Protein AF-A0A8X6GYD7-F1 (afdb_monomer)

InterPro domains:
  IPR000242 Tyrosine-specific protein phosphatase, PTPase domain [PF00102] (28-64)
  IPR000242 Tyrosine-specific protein phosphatase, PTPase domain [PS50055] (6-65)
  IPR029021 Protein-tyrosine phosphatase-like [G3DSA:3.90.190.10] (1-65)
  IPR029021 Protein-tyrosine phosphatase-like [SSF52799] (13-65)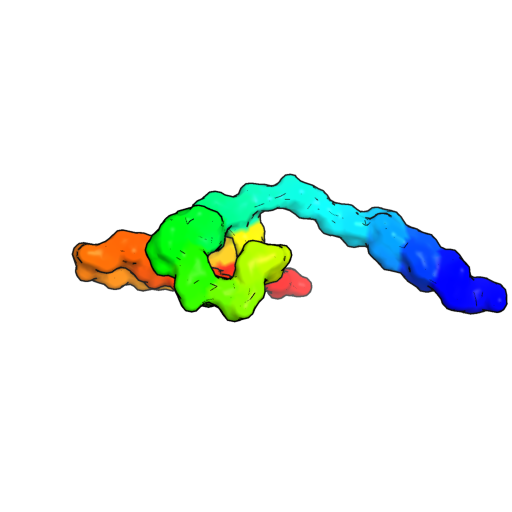
  IPR050348 Protein-Tyrosine Phosphatase [PTHR19134] (8-65)

Solvent-accessible surface area (backbone atoms only — not comparable to full-atom values): 4242 Å² total; per-residue (Å²): 133,66,66,70,52,56,56,49,54,62,62,69,63,64,75,80,93,69,58,40,65,70,52,69,33,79,90,33,47,84,64,37,97,44,88,92,67,66,35,41,63,92,40,38,48,73,50,80,67,49,88,96,43,85,77,50,26,67,58,77,38,59,71,81,135

Secondary structure (DSSP, 8-state):
--HHHHHHHHHHTPPP----TTTTSHHHHTT-SSTTS---TTTEEEPPPPTT-TTTTEEEEE---

Organism: Trichonephila clavata (NCBI:txid2740835)

Mean predicted aligned error: 5.29 Å

Sequence (65 aa):
MSDHVL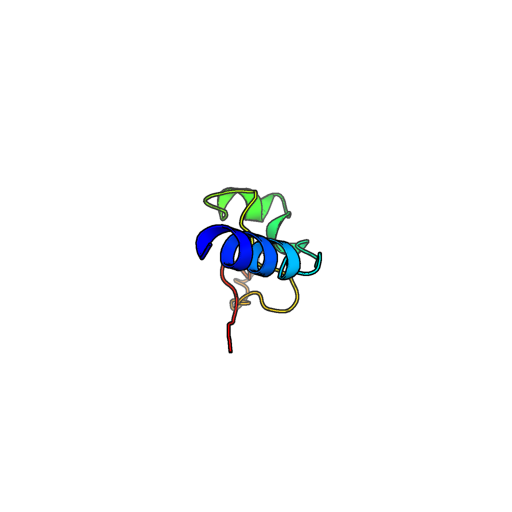QREFVASKGESHSTRHASKAANEIKNSYKKLVPFDYNRVVLEPLPGIPDSDYINASYID

Nearest PDB structures (foldseek):
  6kr4-assembly4_D  TM=8.515E-01  e=2.307E-05  Homo sapiens
  2nv5-assembly3_C  TM=8.518E-01  e=2.481E-05  Rattus norvegicus
  6kr4-assembly1_A  TM=8.521E-01  e=4.443E-05  Homo sapiens
  3qcl-assembly1_A  TM=8.334E-01  e=6.879E-05  Homo sapiens
  2g59-assembly1_A  TM=8.269E-01  e=3.951E-04  Homo sapiens

Structure (mmCIF, N/CA/C/O backbone):
data_AF-A0A8X6GYD7-F1
#
_entry.id   AF-A0A8X6GYD7-F1
#
loop_
_atom_site.group_PDB
_atom_site.id
_atom_site.type_symbol
_atom_site.label_atom_id
_atom_site.label_alt_id
_atom_site.label_comp_id
_atom_site.label_asym_id
_atom_site.label_entity_id
_atom_site.label_seq_id
_atom_site.pdbx_PDB_ins_code
_atom_site.Cartn_x
_atom_site.Cartn_y
_atom_site.Cartn_z
_atom_site.occupancy
_atom_site.B_iso_or_equiv
_atom_site.auth_seq_id
_atom_site.auth_comp_id
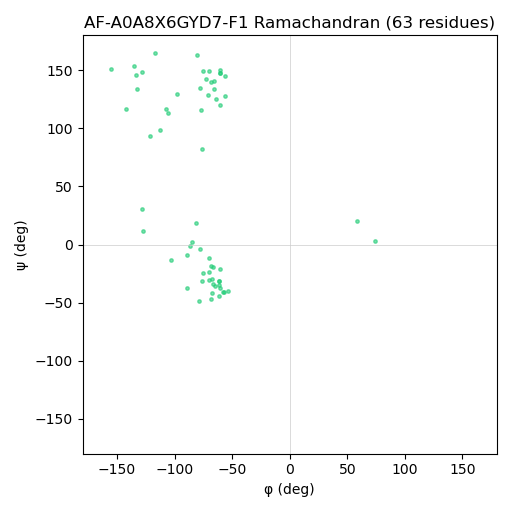_atom_site.auth_asym_id
_atom_site.auth_atom_id
_atom_site.pdbx_PDB_model_num
ATOM 1 N N . MET A 1 1 ? 28.792 4.566 -27.097 1.00 57.50 1 MET A N 1
ATOM 2 C CA . MET A 1 1 ? 27.631 4.255 -27.964 1.00 57.50 1 MET A CA 1
ATOM 3 C C . MET A 1 1 ? 26.547 3.424 -27.255 1.00 57.50 1 MET A C 1
ATOM 5 O O . MET A 1 1 ? 25.418 3.484 -27.711 1.00 57.50 1 MET A O 1
ATOM 9 N N . SER A 1 2 ? 26.823 2.713 -26.144 1.00 63.06 2 SER A N 1
ATOM 10 C CA . SER A 1 2 ? 25.841 1.820 -25.482 1.00 63.06 2 SER A CA 1
ATOM 11 C C . SER A 1 2 ? 24.945 2.484 -24.412 1.00 63.06 2 SER A C 1
ATOM 13 O O . SER A 1 2 ? 23.755 2.192 -24.359 1.00 63.06 2 SER A O 1
ATOM 15 N N . ASP A 1 3 ? 25.462 3.418 -23.602 1.00 68.75 3 ASP A N 1
ATOM 16 C CA . ASP A 1 3 ? 24.696 4.011 -22.479 1.00 68.75 3 ASP A CA 1
ATOM 17 C C . ASP A 1 3 ? 23.507 4.871 -22.913 1.00 68.75 3 ASP A C 1
ATOM 19 O O . ASP A 1 3 ? 22.462 4.902 -22.267 1.00 68.75 3 ASP A O 1
ATOM 23 N N . HIS A 1 4 ? 23.644 5.556 -24.046 1.00 72.44 4 HIS A N 1
ATOM 24 C CA . HIS A 1 4 ? 22.642 6.511 -24.507 1.00 72.44 4 HIS A CA 1
ATOM 25 C C . HIS A 1 4 ? 21.346 5.827 -24.980 1.00 72.44 4 HIS A C 1
ATOM 27 O O . HIS A 1 4 ? 20.284 6.453 -24.997 1.00 72.44 4 HIS A O 1
ATOM 33 N N . VAL A 1 5 ? 21.423 4.551 -25.371 1.00 85.19 5 VAL A N 1
ATOM 34 C CA . VAL A 1 5 ? 20.249 3.752 -25.745 1.00 85.19 5 VAL A CA 1
ATOM 35 C C . VAL A 1 5 ? 19.533 3.276 -24.485 1.00 85.19 5 VAL A C 1
ATOM 37 O O . VAL A 1 5 ? 18.346 3.539 -24.343 1.00 85.19 5 VAL A O 1
ATOM 40 N N . LEU A 1 6 ? 20.257 2.704 -23.515 1.00 83.81 6 LEU A N 1
ATOM 41 C CA . LEU A 1 6 ? 19.673 2.257 -22.242 1.00 83.81 6 LEU A CA 1
ATOM 42 C C . LEU A 1 6 ? 18.979 3.397 -21.488 1.00 83.81 6 LEU A C 1
ATOM 44 O O . LEU A 1 6 ? 17.875 3.229 -20.975 1.00 83.81 6 LEU A O 1
ATOM 48 N N . GLN A 1 7 ? 19.592 4.582 -21.478 1.00 84.31 7 GLN A N 1
ATOM 49 C CA . GLN A 1 7 ? 18.989 5.759 -20.862 1.00 84.31 7 GLN A CA 1
ATOM 50 C C . GLN A 1 7 ? 17.700 6.199 -21.573 1.00 84.31 7 GLN A C 1
ATOM 52 O O . GLN A 1 7 ? 16.767 6.653 -20.914 1.00 84.31 7 GLN A O 1
ATOM 57 N N . ARG A 1 8 ? 17.625 6.067 -22.903 1.00 82.81 8 ARG A N 1
ATOM 58 C CA . ARG A 1 8 ? 16.411 6.389 -23.668 1.00 82.81 8 ARG A CA 1
ATOM 59 C C . ARG A 1 8 ? 15.285 5.403 -23.382 1.00 82.81 8 ARG A C 1
ATOM 61 O O . ARG A 1 8 ? 14.180 5.849 -23.085 1.00 82.81 8 ARG A O 1
ATOM 68 N N . GLU A 1 9 ? 15.578 4.107 -23.405 1.00 85.25 9 GLU A N 1
ATOM 69 C CA . GLU A 1 9 ? 14.584 3.061 -23.137 1.00 85.25 9 GLU A CA 1
ATOM 70 C C . GLU A 1 9 ? 14.007 3.183 -21.718 1.00 85.25 9 GLU A C 1
ATOM 72 O O . GLU A 1 9 ? 12.792 3.180 -21.538 1.00 85.25 9 GLU A O 1
ATOM 77 N N . PHE A 1 10 ? 14.858 3.414 -20.712 1.00 82.75 10 PHE A N 1
ATOM 78 C CA . PHE A 1 10 ? 14.415 3.583 -19.323 1.00 82.75 10 PHE A CA 1
ATOM 79 C C . PHE A 1 10 ? 13.483 4.790 -19.122 1.00 82.75 10 PHE A C 1
ATOM 81 O O . PHE A 1 10 ? 12.567 4.768 -18.299 1.00 82.75 10 PHE A O 1
ATOM 88 N N . VAL A 1 11 ? 13.712 5.881 -19.858 1.00 81.81 11 VAL A N 1
ATOM 89 C CA . VAL A 1 11 ? 12.860 7.077 -19.773 1.00 81.81 11 VAL A CA 1
ATOM 90 C C . VAL A 1 11 ? 11.538 6.874 -20.515 1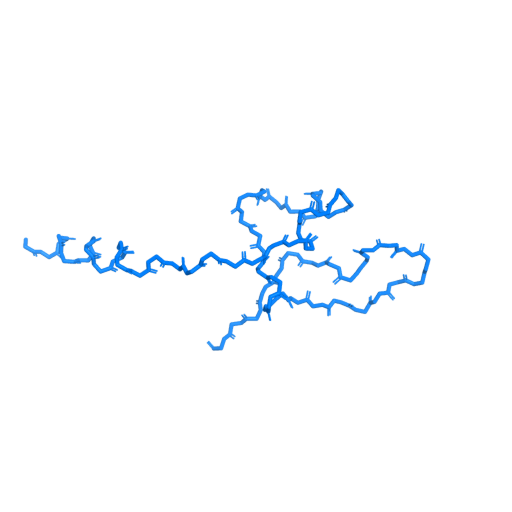.00 81.81 11 VAL A C 1
ATOM 92 O O . VAL A 1 11 ? 10.524 7.429 -20.088 1.00 81.81 11 VAL A O 1
ATOM 95 N N . ALA A 1 12 ? 11.536 6.085 -21.591 1.00 80.69 12 ALA A N 1
ATOM 96 C CA . ALA A 1 12 ? 10.331 5.746 -22.341 1.00 80.69 12 ALA A CA 1
ATOM 97 C C . ALA A 1 12 ? 9.392 4.817 -21.552 1.00 80.69 12 ALA A C 1
ATOM 99 O O . ALA A 1 12 ? 8.178 4.931 -21.683 1.00 80.69 12 ALA A O 1
ATOM 100 N N . SER A 1 13 ? 9.932 3.964 -20.675 1.00 71.50 13 SER A N 1
ATOM 101 C CA . SER A 1 13 ? 9.165 3.026 -19.844 1.00 71.50 13 SER A CA 1
ATOM 102 C C . SER A 1 13 ? 8.554 3.638 -18.574 1.00 71.50 13 SER A C 1
ATOM 104 O O . SER A 1 13 ? 8.245 2.907 -17.632 1.00 71.50 13 SER A O 1
ATOM 106 N N . LYS A 1 14 ? 8.419 4.968 -18.472 1.00 67.62 14 LYS A N 1
ATOM 107 C CA . LYS A 1 14 ? 7.808 5.586 -17.284 1.00 67.62 14 LYS A CA 1
ATOM 108 C C . LYS A 1 14 ? 6.370 5.091 -17.118 1.00 67.62 14 LYS A C 1
ATOM 110 O O . LYS A 1 14 ? 5.541 5.291 -17.998 1.00 67.62 14 LYS A O 1
ATOM 115 N N . GLY A 1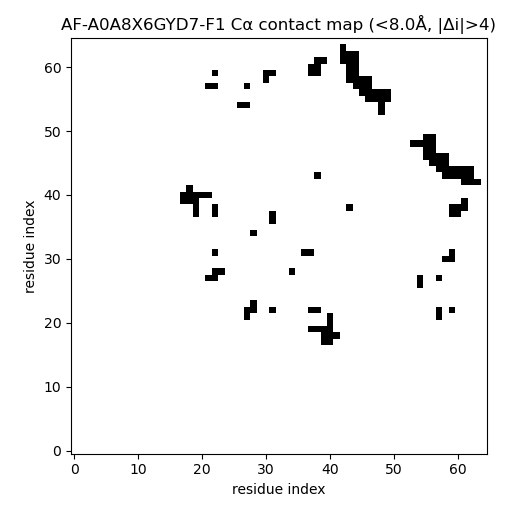 15 ? 6.111 4.452 -15.976 1.00 66.31 15 GLY A N 1
ATOM 116 C CA . GLY A 1 15 ? 4.818 3.858 -15.650 1.00 66.31 15 GLY A CA 1
ATOM 117 C C . GLY A 1 15 ? 3.682 4.878 -15.621 1.00 66.31 15 GLY A C 1
ATOM 118 O O . GLY A 1 15 ? 3.882 6.056 -15.308 1.00 66.31 15 GLY A O 1
ATOM 119 N N . GLU A 1 16 ? 2.484 4.405 -15.947 1.00 73.81 16 GLU A N 1
ATOM 120 C CA . GLU A 1 16 ? 1.258 5.187 -15.866 1.00 73.81 16 GLU A CA 1
ATOM 121 C C . GLU A 1 16 ? 0.985 5.660 -14.430 1.00 73.81 16 GLU A C 1
ATOM 123 O O . GLU A 1 16 ? 1.322 5.010 -13.436 1.00 73.81 16 GLU A O 1
ATOM 128 N N . SER A 1 17 ? 0.364 6.835 -14.315 1.00 79.44 17 SER A N 1
ATOM 129 C CA . SER A 1 17 ? -0.105 7.329 -13.023 1.00 79.44 17 SER A CA 1
ATOM 130 C C . SER A 1 17 ? -1.392 6.605 -12.648 1.00 79.44 17 SER A C 1
ATOM 132 O O . SER A 1 17 ? -2.418 6.788 -13.301 1.00 79.44 17 SER A O 1
ATOM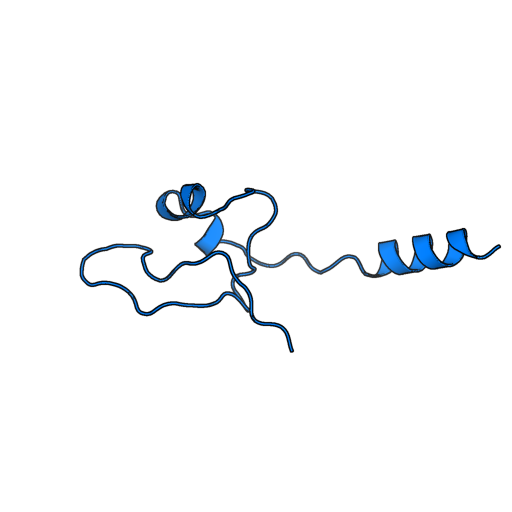 134 N N . HIS A 1 18 ? -1.356 5.826 -11.570 1.00 91.94 18 HIS A N 1
ATOM 135 C CA . HIS A 1 18 ? -2.534 5.159 -11.025 1.00 91.94 18 HIS A CA 1
ATOM 136 C C . HIS A 1 18 ? -2.860 5.653 -9.613 1.00 91.94 18 HIS A C 1
ATOM 138 O O . HIS A 1 18 ? -2.061 6.309 -8.946 1.00 91.94 18 HIS A O 1
ATOM 144 N N . SER A 1 19 ? -4.076 5.348 -9.166 1.00 96.25 19 SER A N 1
ATOM 145 C CA . SER A 1 19 ? -4.585 5.747 -7.855 1.00 96.25 19 SER A CA 1
ATOM 146 C C . SER A 1 19 ? -3.806 5.079 -6.713 1.00 96.25 19 SER A C 1
ATOM 148 O O . SER A 1 19 ? -3.471 3.900 -6.798 1.00 96.25 19 SER A O 1
ATOM 150 N N . THR A 1 20 ? -3.554 5.823 -5.632 1.00 96.62 20 THR A N 1
ATOM 151 C CA . THR A 1 20 ? -2.869 5.363 -4.404 1.00 96.62 20 THR A CA 1
ATOM 152 C C . THR A 1 20 ? -3.680 5.703 -3.147 1.00 96.62 20 THR A C 1
ATOM 154 O O . THR A 1 20 ? -3.127 5.994 -2.084 1.00 96.62 20 THR A O 1
ATOM 157 N N . ARG A 1 21 ? -5.014 5.746 -3.255 1.00 97.31 21 ARG A N 1
ATOM 158 C CA . ARG A 1 21 ? -5.904 6.300 -2.221 1.00 97.31 21 ARG A CA 1
ATOM 159 C C . ARG A 1 21 ? -5.791 5.560 -0.894 1.00 97.31 21 ARG A C 1
ATOM 161 O O . ARG A 1 21 ? -5.842 6.210 0.146 1.00 97.31 21 ARG A O 1
ATOM 168 N N . HIS A 1 22 ? -5.623 4.234 -0.906 1.00 98.25 22 HIS A N 1
ATOM 169 C CA . HIS A 1 22 ? -5.484 3.459 0.333 1.00 98.25 22 HIS A CA 1
ATOM 170 C C . HIS A 1 22 ? -4.176 3.778 1.053 1.00 98.25 22 HIS A C 1
ATOM 172 O O . HIS A 1 22 ? -4.177 3.954 2.271 1.00 98.25 22 HIS A O 1
ATOM 178 N N . ALA A 1 23 ? -3.081 3.914 0.304 1.00 97.69 23 ALA A N 1
ATOM 179 C CA . ALA A 1 23 ? -1.782 4.269 0.858 1.00 97.69 23 ALA A CA 1
ATOM 180 C C . ALA A 1 23 ? -1.733 5.698 1.415 1.00 97.69 23 ALA A C 1
ATOM 182 O O . ALA A 1 23 ? -0.989 5.957 2.359 1.00 97.69 23 ALA A O 1
ATOM 183 N N . SER A 1 24 ? -2.533 6.610 0.852 1.00 97.00 24 SER A N 1
ATOM 184 C CA . SER A 1 24 ? -2.625 8.017 1.264 1.00 97.00 24 SER A CA 1
ATOM 185 C C . SER A 1 24 ? -3.592 8.280 2.427 1.00 97.00 24 SER A C 1
ATOM 187 O O . SER A 1 24 ? -3.773 9.434 2.811 1.00 97.00 24 SER A O 1
ATOM 189 N N . LYS A 1 25 ? -4.232 7.253 3.006 1.00 97.50 25 LYS A N 1
ATOM 190 C CA . LYS A 1 25 ? -5.043 7.428 4.221 1.00 97.50 25 LYS A CA 1
ATOM 191 C C . LYS A 1 25 ? -4.144 7.762 5.410 1.00 97.50 25 LYS A C 1
ATOM 193 O O . LYS A 1 25 ? -3.110 7.124 5.598 1.00 97.50 25 LYS A O 1
ATOM 198 N N . ALA A 1 26 ? -4.585 8.679 6.273 1.00 96.69 26 ALA A N 1
ATOM 199 C CA . ALA A 1 26 ? -3.828 9.095 7.457 1.00 96.69 26 ALA A CA 1
ATOM 200 C C . ALA A 1 26 ? -3.406 7.907 8.351 1.00 96.69 26 ALA A C 1
ATOM 202 O O . ALA A 1 26 ? -2.264 7.849 8.800 1.00 96.69 26 ALA A O 1
ATOM 203 N N . ALA A 1 27 ? -4.287 6.915 8.536 1.00 96.94 27 ALA A N 1
ATOM 204 C CA . ALA A 1 27 ? -4.004 5.697 9.306 1.00 96.94 27 ALA A CA 1
ATOM 205 C C . ALA A 1 27 ? -2.935 4.784 8.668 1.00 96.94 27 ALA A C 1
ATOM 207 O O . ALA A 1 27 ? -2.340 3.947 9.349 1.00 96.94 27 ALA A O 1
ATOM 208 N N . ASN A 1 28 ? -2.680 4.941 7.367 1.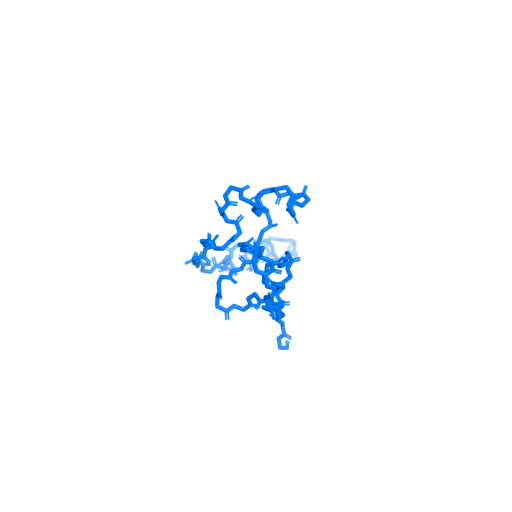00 98.25 28 ASN A N 1
ATOM 209 C CA . ASN A 1 28 ? -1.749 4.122 6.596 1.00 98.25 28 ASN A CA 1
ATOM 210 C C . ASN A 1 28 ? -0.413 4.817 6.323 1.00 98.25 28 ASN A C 1
ATOM 212 O O . ASN A 1 28 ? 0.549 4.135 5.978 1.00 98.25 28 ASN A O 1
ATOM 216 N N . GLU A 1 29 ? -0.300 6.132 6.539 1.00 97.00 29 GLU A N 1
ATOM 217 C CA . GLU A 1 29 ? 0.958 6.856 6.317 1.00 97.00 29 GLU A CA 1
ATOM 218 C C . GLU A 1 29 ? 2.120 6.284 7.132 1.00 97.00 29 GLU A C 1
ATOM 220 O O . GLU A 1 29 ? 3.223 6.140 6.609 1.00 97.00 29 GLU A O 1
ATOM 225 N N . ILE A 1 30 ? 1.868 5.913 8.390 1.00 97.25 30 ILE A N 1
ATOM 226 C CA . ILE A 1 30 ? 2.876 5.320 9.281 1.00 97.25 30 ILE A CA 1
ATOM 227 C C . ILE A 1 30 ? 3.300 3.909 8.850 1.00 97.25 30 ILE A C 1
ATOM 229 O O . ILE A 1 30 ? 4.349 3.429 9.267 1.00 97.25 30 ILE A O 1
ATOM 233 N N . LYS A 1 31 ? 2.491 3.244 8.015 1.00 97.81 31 LYS A N 1
ATOM 234 C CA . LYS A 1 31 ? 2.748 1.897 7.485 1.00 97.81 31 LYS A CA 1
ATOM 235 C C . LYS A 1 31 ? 3.608 1.943 6.212 1.00 97.81 31 LYS A C 1
ATOM 237 O O . LYS A 1 31 ? 3.932 0.900 5.652 1.00 97.81 31 LYS A O 1
ATOM 242 N N . ASN A 1 32 ? 3.978 3.143 5.748 1.00 98.06 32 ASN A N 1
ATOM 243 C CA . ASN A 1 32 ? 4.816 3.363 4.574 1.00 98.06 32 ASN A CA 1
ATOM 244 C C . ASN A 1 32 ? 6.228 3.783 4.987 1.00 98.06 32 ASN A C 1
ATOM 246 O O . ASN A 1 32 ? 6.430 4.903 5.453 1.00 98.06 32 ASN A O 1
ATOM 250 N N . SER A 1 33 ? 7.224 2.934 4.718 1.00 97.50 33 SER A N 1
ATOM 251 C CA . SER A 1 33 ? 8.635 3.258 4.983 1.00 97.50 33 SER A CA 1
ATOM 252 C C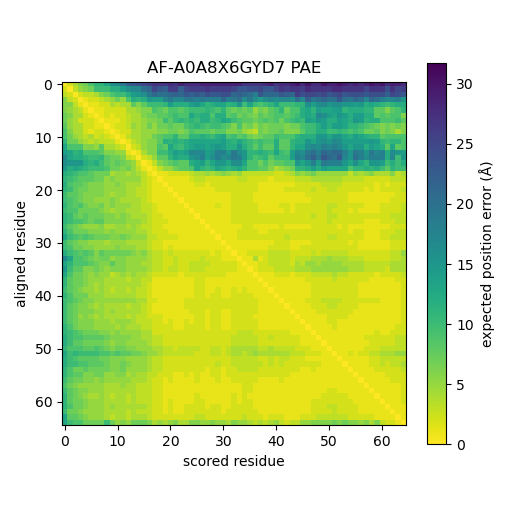 . SER A 1 33 ? 9.119 4.478 4.191 1.00 97.50 33 SER A C 1
ATOM 254 O O . SER A 1 33 ? 9.967 5.232 4.662 1.00 97.50 33 SER A O 1
ATOM 256 N N . TYR A 1 34 ? 8.569 4.704 2.992 1.00 95.81 34 TYR A N 1
ATOM 257 C CA . TYR A 1 34 ? 8.844 5.893 2.192 1.00 95.81 34 TYR A CA 1
ATOM 258 C C . TYR A 1 34 ? 7.589 6.372 1.462 1.00 95.81 34 TYR A C 1
ATOM 260 O O . TYR A 1 34 ? 7.071 5.695 0.582 1.00 95.81 34 TYR A O 1
ATOM 268 N N . LYS A 1 35 ? 7.111 7.579 1.786 1.00 91.81 35 LYS A N 1
ATOM 269 C CA . LYS A 1 35 ? 5.816 8.097 1.299 1.00 91.81 35 LYS A CA 1
ATOM 270 C C . LYS A 1 35 ? 5.699 8.228 -0.225 1.00 91.81 35 LYS A C 1
ATOM 272 O O . LYS A 1 35 ? 4.587 8.302 -0.730 1.00 91.81 35 LYS A O 1
ATOM 277 N N . LYS A 1 36 ? 6.821 8.289 -0.954 1.00 91.19 36 LYS A N 1
ATOM 278 C CA . LYS A 1 36 ? 6.810 8.370 -2.427 1.00 91.19 36 LYS A CA 1
ATOM 279 C C . LYS A 1 36 ? 6.805 7.002 -3.116 1.00 91.19 36 LYS A C 1
ATOM 281 O O . LYS A 1 36 ? 6.663 6.960 -4.330 1.00 91.19 36 LYS A O 1
ATOM 286 N N . LEU A 1 37 ? 6.994 5.913 -2.368 1.00 94.81 37 LEU A N 1
ATOM 287 C CA . LEU A 1 37 ? 6.983 4.540 -2.874 1.00 94.81 37 LEU A CA 1
ATOM 288 C C . LEU A 1 37 ? 5.892 3.761 -2.137 1.00 94.81 37 LEU A C 1
ATOM 290 O O . LEU A 1 37 ? 6.084 3.257 -1.029 1.00 94.81 37 LEU A O 1
ATOM 294 N N . VAL A 1 38 ? 4.716 3.733 -2.754 1.00 97.38 38 VAL A N 1
ATOM 295 C CA . VAL A 1 38 ? 3.496 3.132 -2.211 1.00 97.38 38 VAL A CA 1
ATOM 296 C C . VAL A 1 38 ? 2.806 2.294 -3.289 1.00 97.38 38 VAL A C 1
ATOM 298 O O . VAL A 1 38 ? 2.993 2.586 -4.473 1.00 97.38 38 VAL A O 1
ATOM 301 N N . PRO A 1 39 ? 2.021 1.267 -2.917 1.00 97.69 39 PRO A N 1
ATOM 302 C CA . PRO A 1 39 ? 1.351 0.417 -3.890 1.00 97.69 39 PRO A CA 1
ATOM 303 C C . PRO A 1 39 ? 0.225 1.178 -4.595 1.00 97.69 39 PRO A C 1
ATOM 305 O O . PRO A 1 39 ? -0.434 2.043 -4.006 1.00 97.69 39 PRO A O 1
ATOM 308 N N . PHE A 1 40 ? -0.030 0.815 -5.851 1.00 97.31 40 PHE A N 1
ATOM 309 C CA . PHE A 1 40 ? -1.222 1.266 -6.557 1.00 97.31 40 PHE A CA 1
ATOM 310 C C . PHE A 1 40 ? -2.460 0.514 -6.066 1.00 97.31 40 PHE A C 1
ATOM 312 O O . PHE A 1 40 ? -2.398 -0.654 -5.690 1.00 97.31 40 PHE A O 1
ATOM 319 N N . ASP A 1 41 ? -3.618 1.171 -6.112 1.00 97.69 41 ASP A N 1
ATOM 320 C CA . ASP A 1 41 ? -4.872 0.595 -5.622 1.00 97.69 41 ASP A CA 1
ATOM 321 C C . ASP A 1 41 ? -5.281 -0.675 -6.389 1.00 97.69 41 ASP A C 1
ATOM 323 O O . ASP A 1 41 ? -5.902 -1.554 -5.798 1.00 97.69 41 ASP A O 1
ATOM 327 N N . TYR A 1 42 ? -4.939 -0.785 -7.680 1.00 96.75 42 TYR A N 1
ATOM 328 C CA . TYR A 1 42 ? -5.370 -1.902 -8.532 1.00 96.75 42 TYR A CA 1
ATOM 329 C C . TYR A 1 42 ? -4.615 -3.212 -8.272 1.00 96.75 42 TYR A C 1
ATOM 331 O O . TYR A 1 42 ? -5.156 -4.274 -8.563 1.00 96.75 42 TYR A O 1
ATOM 339 N N . ASN A 1 43 ? -3.388 -3.156 -7.741 1.00 97.50 43 ASN A N 1
ATOM 340 C CA . ASN A 1 43 ? -2.570 -4.345 -7.484 1.00 97.50 43 ASN A CA 1
ATOM 341 C C . ASN A 1 43 ? -2.049 -4.437 -6.049 1.00 97.50 43 ASN A C 1
ATOM 343 O O . ASN A 1 43 ? -1.181 -5.267 -5.786 1.00 97.50 43 ASN A O 1
ATOM 347 N N . ARG A 1 44 ? -2.538 -3.613 -5.114 1.00 98.31 44 ARG A N 1
ATOM 348 C CA . ARG A 1 44 ? -2.152 -3.736 -3.705 1.00 98.31 44 ARG A CA 1
ATOM 349 C C . ARG A 1 44 ? -2.539 -5.106 -3.151 1.00 98.31 44 ARG A C 1
ATOM 351 O O . ARG A 1 44 ? -3.591 -5.654 -3.482 1.00 98.31 44 ARG A O 1
ATOM 358 N N . VAL A 1 45 ? -1.742 -5.606 -2.219 1.00 98.62 45 VAL A N 1
ATOM 359 C CA . VAL A 1 45 ? -2.166 -6.717 -1.365 1.00 98.62 45 VAL A CA 1
ATOM 360 C C . VAL A 1 45 ? -3.232 -6.199 -0.390 1.00 98.62 45 VAL A C 1
ATOM 362 O O . VAL A 1 45 ? -3.049 -5.169 0.264 1.00 98.62 45 VAL A O 1
ATOM 365 N N . VAL A 1 46 ? -4.366 -6.897 -0.316 1.00 98.50 46 VAL A N 1
ATOM 366 C CA . VAL A 1 46 ? -5.472 -6.601 0.608 1.00 98.50 46 VAL A CA 1
ATOM 367 C C . VAL A 1 46 ? -5.474 -7.671 1.693 1.00 98.50 46 VAL A C 1
ATOM 369 O O . VAL A 1 46 ? -5.643 -8.849 1.384 1.00 98.50 46 VAL A O 1
ATOM 372 N N . LEU A 1 47 ? -5.248 -7.273 2.944 1.00 98.62 47 LEU A N 1
ATOM 373 C CA . LEU A 1 47 ? -5.316 -8.181 4.090 1.00 98.62 47 LEU A CA 1
ATOM 374 C C . LEU A 1 47 ? -6.769 -8.395 4.530 1.00 98.62 47 LEU A C 1
ATOM 376 O O . LEU A 1 47 ? -7.653 -7.598 4.213 1.00 98.62 47 LEU A O 1
ATOM 380 N N . GLU A 1 48 ? -7.003 -9.443 5.316 1.00 98.50 48 GLU A N 1
ATOM 381 C CA . GLU A 1 48 ? -8.272 -9.603 6.022 1.00 98.50 48 GLU A CA 1
ATOM 382 C C . GLU A 1 48 ? -8.450 -8.459 7.045 1.00 98.50 48 GLU A C 1
ATOM 384 O O . GLU A 1 48 ? -7.563 -8.248 7.879 1.00 98.50 48 GLU A O 1
ATOM 389 N N . PRO A 1 49 ? -9.559 -7.694 6.997 1.00 98.00 49 PRO A N 1
ATOM 390 C CA . PRO A 1 49 ? -9.795 -6.616 7.950 1.00 98.00 49 PRO A CA 1
ATOM 391 C C . PRO A 1 49 ? -9.982 -7.151 9.372 1.00 98.00 49 PRO A C 1
ATOM 393 O O . PRO A 1 49 ? -10.774 -8.060 9.617 1.00 98.00 49 PRO A O 1
ATOM 396 N N . LEU A 1 50 ? -9.319 -6.523 10.338 1.00 97.88 50 LEU A N 1
ATOM 397 C CA . LEU A 1 50 ? -9.520 -6.809 11.753 1.00 97.88 50 LEU A CA 1
ATOM 398 C C . LEU A 1 50 ? -10.812 -6.136 12.263 1.00 97.88 50 LEU A C 1
ATOM 400 O O . LEU A 1 50 ? -11.024 -4.943 12.002 1.00 97.88 50 LEU A O 1
ATOM 404 N N . PRO A 1 51 ? -11.666 -6.842 13.033 1.00 98.12 51 PRO A N 1
ATOM 405 C CA . PRO A 1 51 ? -12.902 -6.276 13.570 1.00 98.12 51 PRO A CA 1
ATOM 406 C C . PRO A 1 51 ? -12.662 -5.010 14.399 1.00 98.12 51 PRO A C 1
ATOM 408 O O . PRO A 1 51 ? -11.858 -5.003 15.328 1.00 98.12 51 PRO A O 1
ATOM 411 N N . GLY A 1 52 ? -13.379 -3.932 14.074 1.00 96.88 52 GLY A N 1
ATOM 412 C CA . GLY A 1 52 ? -13.306 -2.665 14.809 1.00 96.88 52 GLY A CA 1
ATOM 413 C C . GLY A 1 52 ? -12.037 -1.835 14.574 1.00 96.88 52 GLY A C 1
ATOM 414 O O . GLY A 1 52 ? -11.913 -0.776 15.185 1.00 96.88 52 GLY A O 1
ATOM 415 N N . ILE A 1 53 ? -11.124 -2.264 13.691 1.00 97.12 53 ILE A N 1
ATOM 416 C CA . ILE A 1 53 ? -9.890 -1.535 13.361 1.00 97.12 53 ILE A CA 1
ATOM 417 C C . ILE A 1 53 ? -9.959 -1.043 11.906 1.00 97.12 53 ILE A C 1
ATOM 419 O O . ILE A 1 53 ? -9.681 -1.817 10.983 1.00 97.12 53 ILE A O 1
ATOM 423 N N . PRO A 1 54 ? -10.319 0.232 11.667 1.00 95.56 54 PRO A N 1
ATOM 424 C CA . PRO A 1 54 ? -10.324 0.813 10.328 1.00 95.56 54 PRO A CA 1
ATOM 425 C C . PRO A 1 54 ? -8.960 0.697 9.640 1.00 95.56 54 PRO A C 1
ATOM 427 O O . PRO A 1 54 ? -7.916 0.805 10.284 1.00 95.56 54 PRO A O 1
ATOM 430 N N . ASP A 1 55 ? -8.977 0.494 8.322 1.00 97.56 55 ASP A N 1
ATOM 431 C CA . ASP A 1 55 ? -7.784 0.434 7.463 1.00 97.56 55 ASP A CA 1
ATOM 432 C C . ASP A 1 55 ? -6.759 -0.653 7.850 1.00 97.56 55 ASP A C 1
ATOM 434 O O . ASP A 1 55 ? -5.583 -0.592 7.477 1.00 97.56 55 ASP A O 1
ATOM 438 N N . SER A 1 56 ? -7.185 -1.666 8.610 1.00 98.38 56 SER A N 1
ATOM 439 C CA . SER A 1 56 ? -6.375 -2.843 8.957 1.00 98.38 56 SER A CA 1
ATOM 440 C C . SER A 1 56 ? -6.109 -3.772 7.767 1.00 98.38 56 SER A C 1
ATOM 442 O O . SER A 1 56 ? -5.221 -4.613 7.846 1.00 98.38 56 SER A O 1
ATOM 444 N N . ASP A 1 57 ? -6.804 -3.566 6.647 1.00 98.62 57 ASP A N 1
ATOM 445 C CA . ASP A 1 57 ? -6.643 -4.302 5.392 1.00 98.62 57 ASP A CA 1
ATOM 446 C C . ASP A 1 57 ? -5.420 -3.855 4.565 1.00 98.62 57 ASP A C 1
ATOM 448 O O . ASP A 1 57 ? -5.149 -4.405 3.495 1.00 98.62 57 ASP A O 1
ATOM 452 N N . TYR A 1 58 ? -4.702 -2.823 5.017 1.00 98.69 58 TYR A N 1
ATOM 453 C CA . TYR A 1 58 ? -3.604 -2.214 4.273 1.00 98.69 58 TYR A CA 1
ATOM 454 C C . TYR A 1 58 ? -2.222 -2.713 4.706 1.00 98.69 58 TYR A C 1
ATOM 456 O O . TYR A 1 58 ? -1.835 -2.593 5.872 1.00 98.69 58 TYR A O 1
ATOM 464 N N . ILE A 1 59 ? -1.434 -3.122 3.710 1.00 98.62 59 ILE A N 1
ATOM 465 C CA . ILE A 1 59 ? 0.017 -3.304 3.773 1.00 98.62 59 ILE A CA 1
ATOM 466 C C . ILE A 1 59 ? 0.663 -2.648 2.542 1.00 98.62 59 ILE A C 1
ATOM 468 O O . ILE A 1 59 ? 0.079 -2.639 1.458 1.00 98.62 59 ILE A O 1
ATOM 472 N N . ASN A 1 60 ? 1.868 -2.087 2.691 1.00 98.44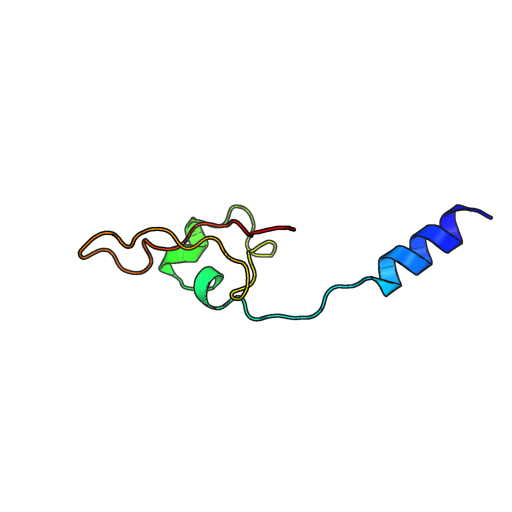 60 ASN A N 1
ATOM 473 C CA . ASN A 1 60 ? 2.639 -1.551 1.565 1.00 98.44 60 ASN A CA 1
ATOM 474 C C . ASN A 1 60 ? 3.266 -2.710 0.765 1.00 98.44 60 ASN A C 1
ATOM 476 O O . ASN A 1 60 ? 4.412 -3.087 0.998 1.00 98.44 60 ASN A O 1
ATOM 480 N N . ALA A 1 61 ? 2.471 -3.316 -0.120 1.00 98.38 61 ALA A N 1
ATOM 481 C CA . ALA A 1 61 ? 2.882 -4.388 -1.024 1.00 98.38 61 ALA A CA 1
ATOM 482 C C . ALA A 1 61 ? 1.976 -4.437 -2.267 1.00 98.38 61 ALA A C 1
ATOM 484 O O . ALA A 1 61 ? 0.789 -4.110 -2.177 1.00 98.38 61 ALA A O 1
ATOM 485 N N . SER A 1 62 ? 2.522 -4.894 -3.398 1.00 98.19 62 SER A N 1
ATOM 486 C CA . SER A 1 62 ? 1.805 -5.089 -4.666 1.00 98.19 62 SER A CA 1
ATOM 487 C C . SER A 1 62 ? 2.020 -6.497 -5.225 1.00 98.19 62 SER A C 1
ATOM 489 O O . SER A 1 62 ? 3.100 -7.063 -5.060 1.00 98.19 62 SER A O 1
ATOM 491 N N . TYR A 1 63 ? 1.018 -7.032 -5.924 1.00 98.06 63 TYR A N 1
ATOM 492 C CA . TYR A 1 63 ? 1.162 -8.201 -6.793 1.00 98.06 63 TYR A CA 1
ATOM 493 C C . TYR A 1 63 ? 1.921 -7.834 -8.075 1.00 98.06 63 TYR A C 1
ATOM 495 O O . TYR A 1 63 ? 1.733 -6.741 -8.619 1.00 98.06 63 TYR A O 1
ATOM 503 N N . ILE A 1 64 ? 2.759 -8.762 -8.539 1.00 96.50 64 ILE A N 1
ATOM 504 C CA . ILE A 1 64 ? 3.531 -8.701 -9.784 1.00 96.50 64 ILE A CA 1
ATOM 505 C C . ILE A 1 64 ? 3.340 -10.047 -10.494 1.00 96.50 64 ILE A C 1
ATOM 507 O O . ILE A 1 64 ? 3.440 -11.080 -9.826 1.00 96.50 64 ILE A O 1
ATOM 511 N N . ASP A 1 65 ? 3.060 -10.010 -11.798 1.00 91.44 65 ASP A N 1
ATOM 512 C CA . ASP A 1 65 ? 2.971 -11.196 -12.667 1.00 91.44 65 ASP A CA 1
ATOM 513 C C . ASP A 1 65 ? 4.357 -11.710 -13.094 1.00 91.44 65 ASP A C 1
ATOM 515 O O . ASP A 1 65 ? 5.270 -10.872 -13.302 1.00 91.44 65 ASP A O 1
#

Foldseek 3Di:
DPVVVVVVVVVVPPDDDAAQPLCPDPVNVVLDPDSVQADHPVFAQFQDDDPPDPSSRDHRDGDDD

Radius of gyration: 16.13 Å; Cα contacts (8 Å, |Δi|>4): 66; chains: 1; bounding box: 41×20×43 Å

pLDDT: mean 91.48, std 10.46, range [57.5, 98.69]